Protein AF-A0A2N2IGR5-F1 (afdb_monomer)

Sequence (89 aa):
MAPIQWLMELESQRNGYVALLEETGSLSAAAYRLAKAWCLVRPVSTRVPTRLEVEAAARRIAERTGWRGHVPNAAMLALDCEADGLLVL

Secondary structure (DSSP, 8-state):
--HHHHHHHHHHSTTHHHHHHHHHSSHHHHHHHHHHHHHHHSSS--SS--HHHHHHHHHHHHHHHT--SPPPPHHHHHHHHHHTT----

Solvent-accessible surface area (backbone atoms only — not comparable to full-atom values): 4808 Å² total; per-residue (Å²): 132,57,54,63,58,52,52,52,49,38,72,68,38,95,54,30,54,49,51,42,34,65,76,52,72,34,63,40,54,30,9,42,56,50,19,27,34,53,30,56,66,39,97,78,59,42,87,59,32,37,30,66,42,28,34,54,28,36,52,51,42,33,65,75,56,66,55,86,68,87,79,69,53,39,69,56,38,39,51,53,23,47,76,72,73,41,75,64,87

pLDDT: mean 93.98, std 3.35, range [79.38, 97.81]

Foldseek 3Di:
DQLVVLVVVLVPDLCSLVVLCVVQVDLLSSLQSNLQSVQCPDPNHDNAAALVSSLVSSVVSCVSNVPPDDRDHSVVSCVVCVVVVHHHD

Mean predicted aligned error: 2.88 Å

Radius of gyration: 12.15 Å; Cα contacts (8 Å, |Δi|>4): 105; chains: 1; bounding box: 32×27×28 Å

Structure (mmCIF, N/CA/C/O backbone):
data_AF-A0A2N2IGR5-F1
#
_entry.id   AF-A0A2N2IGR5-F1
#
loop_
_atom_site.group_PDB
_atom_site.id
_atom_site.type_symbol
_atom_site.label_atom_id
_atom_site.label_alt_id
_atom_site.label_comp_id
_atom_site.label_asym_id
_atom_site.label_entity_id
_atom_site.label_seq_id
_atom_site.pdbx_PDB_ins_code
_atom_site.Cartn_x
_atom_site.Cartn_y
_atom_site.Cartn_z
_atom_site.occupancy
_atom_site.B_iso_or_equiv
_atom_site.auth_seq_id
_atom_site.auth_comp_id
_atom_site.auth_asym_id
_atom_site.auth_atom_id
_atom_site.pdbx_PDB_model_num
ATOM 1 N N . MET A 1 1 ? -7.518 -4.576 14.183 1.00 79.38 1 MET A N 1
ATOM 2 C CA . MET A 1 1 ? -7.948 -3.172 14.003 1.00 79.38 1 MET A CA 1
ATOM 3 C C . MET A 1 1 ? -8.777 -3.059 12.731 1.00 79.38 1 MET A C 1
ATOM 5 O O . MET A 1 1 ? -8.448 -3.753 11.773 1.00 79.38 1 MET A O 1
ATOM 9 N N . ALA A 1 2 ? -9.852 -2.262 12.714 1.00 91.44 2 ALA A N 1
ATOM 10 C CA . ALA A 1 2 ? -10.650 -2.073 11.500 1.00 91.44 2 ALA A CA 1
ATOM 11 C C . ALA A 1 2 ? -9.879 -1.229 10.458 1.00 91.44 2 ALA A C 1
ATOM 13 O O . ALA A 1 2 ? -9.157 -0.314 10.860 1.00 91.44 2 ALA A O 1
ATOM 14 N N . PRO A 1 3 ? -10.037 -1.469 9.139 1.00 92.75 3 PRO A N 1
ATOM 15 C CA . PRO A 1 3 ? -9.304 -0.732 8.102 1.00 92.75 3 PRO A CA 1
ATOM 16 C C . PRO A 1 3 ? -9.460 0.791 8.194 1.00 92.75 3 PRO A C 1
ATOM 18 O O . PRO A 1 3 ? -8.483 1.519 8.061 1.00 92.75 3 PRO A O 1
ATOM 21 N N . ILE A 1 4 ? -10.667 1.274 8.504 1.00 94.25 4 ILE A N 1
ATOM 22 C CA . ILE A 1 4 ? -10.931 2.710 8.658 1.00 94.25 4 ILE A CA 1
ATOM 23 C C . ILE A 1 4 ? -10.195 3.318 9.859 1.00 94.25 4 ILE A C 1
ATOM 25 O O . ILE A 1 4 ? -9.651 4.410 9.751 1.00 94.25 4 ILE A O 1
ATOM 29 N N . GLN A 1 5 ? -10.112 2.592 10.978 1.00 95.75 5 GLN A N 1
ATOM 30 C CA . GLN A 1 5 ? -9.386 3.044 12.167 1.00 95.75 5 GLN A CA 1
ATOM 31 C C . GLN A 1 5 ? -7.886 3.133 11.882 1.00 95.75 5 GLN A C 1
ATOM 33 O O . GLN A 1 5 ? -7.258 4.124 12.233 1.00 95.75 5 GLN A O 1
ATOM 38 N N . TRP A 1 6 ? -7.340 2.138 11.175 1.00 96.25 6 TRP A N 1
ATOM 39 C CA . TRP A 1 6 ? -5.939 2.146 10.758 1.00 96.25 6 TRP A CA 1
ATOM 40 C C . TRP A 1 6 ? -5.615 3.329 9.836 1.00 96.25 6 TRP A C 1
ATOM 42 O O . TRP A 1 6 ? -4.594 3.979 10.023 1.00 96.25 6 TRP A O 1
ATOM 52 N N . LEU A 1 7 ? -6.498 3.661 8.886 1.00 95.94 7 LEU A N 1
ATOM 53 C CA . LEU A 1 7 ? -6.319 4.827 8.011 1.00 95.94 7 LEU A CA 1
ATOM 54 C C . LEU 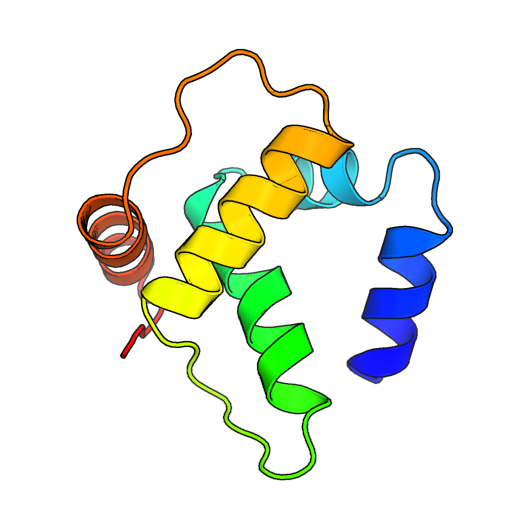A 1 7 ? -6.353 6.152 8.783 1.00 95.94 7 LEU A C 1
ATOM 56 O O . LEU A 1 7 ? -5.546 7.040 8.514 1.00 95.94 7 LEU A O 1
ATOM 60 N N . MET A 1 8 ? -7.271 6.291 9.743 1.00 95.75 8 MET A N 1
ATOM 61 C CA . MET A 1 8 ? -7.346 7.483 10.594 1.00 95.75 8 MET A CA 1
ATOM 62 C C . MET A 1 8 ? -6.089 7.641 11.454 1.00 95.75 8 MET A C 1
ATOM 64 O O . MET A 1 8 ? -5.550 8.741 11.575 1.00 95.75 8 MET A O 1
ATOM 68 N N . GLU A 1 9 ? -5.598 6.543 12.025 1.00 95.00 9 GLU A N 1
ATOM 69 C CA . GLU A 1 9 ? -4.356 6.535 12.792 1.00 95.00 9 GLU A CA 1
ATOM 70 C C . GLU A 1 9 ? -3.157 6.918 11.914 1.00 95.00 9 GLU A C 1
ATOM 72 O O . GLU A 1 9 ? -2.420 7.840 12.262 1.00 95.00 9 GLU A O 1
ATOM 77 N N . LEU A 1 10 ? -3.031 6.310 10.730 1.00 94.88 10 LEU A N 1
ATOM 78 C CA . LEU A 1 10 ? -1.977 6.617 9.761 1.00 94.88 10 LEU A CA 1
ATOM 79 C C . LEU A 1 10 ? -1.934 8.111 9.390 1.00 94.88 10 LEU A C 1
ATOM 81 O O . LEU A 1 10 ? -0.854 8.689 9.297 1.00 94.88 10 LEU A O 1
ATOM 85 N N . GLU A 1 11 ? -3.097 8.739 9.186 1.00 93.31 11 GLU A N 1
ATOM 86 C CA . GLU A 1 11 ? -3.199 10.162 8.828 1.00 93.31 11 GLU A CA 1
ATOM 87 C C . GLU A 1 11 ? -2.964 11.115 10.010 1.00 93.31 11 GLU A C 1
ATOM 89 O O . GLU A 1 11 ? -2.473 12.229 9.814 1.00 93.31 11 GLU A O 1
ATOM 94 N N . SER A 1 12 ? -3.322 10.702 11.230 1.00 93.12 12 SER A N 1
ATOM 95 C CA . SER A 1 12 ? -3.167 11.527 12.439 1.00 93.12 12 SER A CA 1
ATOM 96 C C . SER A 1 12 ? -1.738 11.531 12.984 1.00 93.12 12 SER A C 1
ATOM 98 O O . SER A 1 12 ? -1.303 12.517 13.584 1.00 93.12 12 SER A O 1
ATOM 100 N N . GLN A 1 13 ? -0.980 10.457 12.760 1.00 93.19 13 GLN A N 1
ATOM 101 C CA . GLN A 1 13 ? 0.411 10.375 13.178 1.00 93.19 13 GLN A CA 1
ATOM 102 C C . GLN A 1 13 ? 1.314 11.178 12.237 1.00 93.19 13 GLN A C 1
ATOM 104 O O . GLN A 1 13 ? 1.377 10.921 11.036 1.00 93.19 13 GLN A O 1
ATOM 109 N N . ARG A 1 14 ? 2.106 12.103 12.801 1.00 87.94 14 ARG A N 1
ATOM 110 C CA . ARG A 1 14 ? 3.045 12.951 12.037 1.00 87.94 14 ARG A CA 1
ATOM 111 C C . ARG A 1 14 ? 3.975 12.144 11.120 1.00 87.94 14 ARG A C 1
ATOM 113 O O . ARG A 1 14 ? 4.276 12.599 10.023 1.00 87.94 14 ARG A O 1
ATOM 120 N N . ASN A 1 15 ? 4.391 10.960 11.567 1.00 92.00 15 ASN A N 1
ATOM 121 C CA . ASN A 1 15 ? 5.310 10.078 10.848 1.00 92.00 15 ASN A CA 1
ATOM 122 C C . ASN A 1 15 ? 4.643 8.769 10.391 1.00 92.00 15 ASN A C 1
ATOM 124 O O . ASN A 1 15 ? 5.358 7.836 10.044 1.00 92.00 15 ASN A O 1
ATOM 128 N N . GLY A 1 16 ? 3.306 8.672 10.370 1.00 94.38 16 GLY A N 1
ATOM 129 C CA . GLY A 1 16 ? 2.610 7.408 10.082 1.00 94.38 16 GLY A CA 1
ATOM 130 C C . GLY A 1 16 ? 3.006 6.799 8.731 1.00 94.38 16 GLY A C 1
ATOM 131 O O . GLY A 1 16 ? 3.289 5.610 8.630 1.00 94.38 16 GLY A O 1
ATOM 132 N N . TYR A 1 17 ? 3.127 7.634 7.699 1.00 95.06 17 TYR A N 1
ATOM 133 C CA . TYR A 1 17 ? 3.568 7.211 6.367 1.00 95.06 17 TYR A CA 1
ATOM 134 C C . TYR A 1 17 ? 5.049 6.804 6.301 1.00 95.06 17 TYR A C 1
ATOM 136 O O . TYR A 1 17 ? 5.401 5.926 5.516 1.00 95.06 17 TYR A O 1
ATOM 144 N N . VAL A 1 18 ? 5.911 7.418 7.120 1.00 94.81 18 VAL A N 1
ATOM 145 C CA . VAL A 1 18 ? 7.330 7.035 7.231 1.00 94.81 18 VAL A CA 1
ATOM 146 C C . VAL A 1 18 ? 7.441 5.685 7.934 1.00 94.81 18 VAL A C 1
ATOM 148 O O . VAL A 1 18 ? 8.082 4.785 7.407 1.00 94.81 18 VAL A O 1
ATOM 151 N N . ALA A 1 19 ? 6.730 5.508 9.050 1.00 95.00 19 ALA A N 1
ATOM 152 C CA . ALA A 1 19 ? 6.671 4.239 9.769 1.00 95.00 19 ALA A CA 1
ATOM 153 C C . ALA A 1 19 ? 6.129 3.108 8.880 1.00 95.00 19 ALA A C 1
ATOM 155 O O . ALA A 1 19 ? 6.684 2.017 8.870 1.00 95.00 19 ALA A O 1
ATOM 156 N N . LEU A 1 20 ? 5.106 3.374 8.059 1.00 95.88 20 LEU A N 1
ATOM 157 C CA . LEU A 1 20 ? 4.591 2.401 7.091 1.00 95.88 20 LEU A CA 1
ATOM 158 C C . LEU A 1 20 ? 5.664 1.940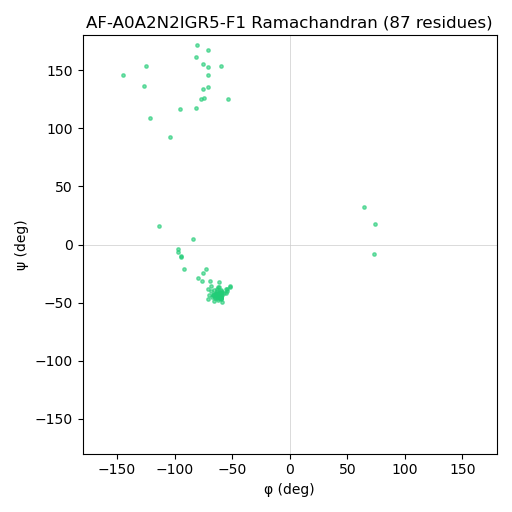 6.089 1.00 95.88 20 LEU A C 1
ATOM 160 O O . LEU A 1 20 ? 5.743 0.748 5.782 1.00 95.88 20 LEU A O 1
ATOM 164 N N . LEU A 1 21 ? 6.476 2.864 5.568 1.00 93.94 21 LEU A N 1
ATOM 165 C CA . LEU A 1 21 ? 7.588 2.521 4.677 1.00 93.94 21 LEU A CA 1
ATOM 166 C C . LEU A 1 21 ? 8.654 1.694 5.398 1.00 93.94 21 LEU A C 1
ATOM 168 O O . LEU A 1 21 ? 9.108 0.691 4.858 1.00 93.94 21 LEU A O 1
ATOM 172 N N . GLU A 1 22 ? 9.031 2.090 6.611 1.00 93.75 22 GLU A N 1
ATOM 173 C CA . GLU A 1 22 ? 10.034 1.380 7.412 1.00 93.75 22 GLU A CA 1
ATOM 174 C C . GLU A 1 22 ? 9.568 -0.033 7.793 1.00 93.75 22 GLU A C 1
ATOM 176 O O . GLU A 1 22 ? 10.334 -0.984 7.669 1.00 93.75 22 GLU A O 1
ATOM 181 N N . GLU A 1 23 ? 8.300 -0.195 8.186 1.00 94.94 23 GLU A N 1
ATOM 182 C CA . GLU A 1 23 ? 7.700 -1.490 8.537 1.00 94.94 23 GLU A CA 1
ATOM 183 C C . GLU A 1 23 ? 7.661 -2.469 7.363 1.00 94.94 23 GLU A C 1
ATOM 185 O O . GLU A 1 23 ? 7.796 -3.677 7.550 1.00 94.94 23 GLU A O 1
ATOM 190 N N . THR A 1 24 ? 7.393 -1.965 6.159 1.00 93.69 24 THR A N 1
ATOM 191 C CA . THR A 1 24 ? 7.215 -2.807 4.969 1.00 93.69 24 THR A CA 1
ATOM 192 C C . THR A 1 24 ? 8.511 -3.026 4.200 1.00 93.69 24 THR A C 1
ATOM 194 O O . THR A 1 24 ? 8.604 -3.986 3.442 1.00 93.69 24 THR A O 1
ATOM 197 N N . GLY A 1 25 ? 9.507 -2.158 4.379 1.00 91.69 25 GLY A N 1
ATOM 198 C CA . GLY A 1 25 ? 10.813 -2.254 3.729 1.00 91.69 25 GLY A CA 1
ATOM 199 C C . GLY A 1 25 ? 10.819 -1.911 2.235 1.00 91.69 25 GLY A C 1
ATOM 200 O O . GLY A 1 25 ? 11.896 -1.780 1.656 1.00 91.69 25 GLY A O 1
ATOM 201 N N . SER A 1 26 ? 9.656 -1.725 1.599 1.00 93.06 26 SER A N 1
ATOM 202 C CA . SER A 1 26 ? 9.548 -1.348 0.188 1.00 93.06 26 SER A CA 1
ATOM 203 C C . SER A 1 26 ? 8.355 -0.425 -0.073 1.00 93.06 26 SER A C 1
ATOM 205 O O . SER A 1 26 ? 7.293 -0.539 0.543 1.00 93.06 26 SER A O 1
ATOM 207 N N . LEU A 1 27 ? 8.515 0.502 -1.028 1.00 95.00 27 LEU A N 1
ATOM 208 C CA . LEU A 1 27 ? 7.429 1.397 -1.445 1.00 95.00 27 LEU A CA 1
ATOM 209 C C . LEU A 1 27 ? 6.253 0.606 -2.034 1.00 95.00 27 LEU A C 1
ATOM 211 O O . LEU A 1 27 ? 5.104 0.958 -1.782 1.00 95.00 27 LEU A O 1
ATOM 215 N N . SER A 1 28 ? 6.531 -0.470 -2.771 1.00 95.69 28 SER A N 1
ATOM 216 C CA . SER A 1 28 ? 5.523 -1.332 -3.395 1.00 95.69 28 SER A CA 1
ATOM 217 C C . SER A 1 28 ? 4.672 -2.052 -2.341 1.00 95.69 28 SER A C 1
ATOM 219 O O . SER A 1 28 ? 3.443 -1.976 -2.392 1.00 95.69 28 SER A O 1
ATOM 221 N N . ALA A 1 29 ? 5.289 -2.632 -1.304 1.00 96.12 29 ALA A N 1
ATOM 222 C CA . ALA A 1 29 ? 4.563 -3.271 -0.205 1.00 96.12 29 ALA A CA 1
ATOM 223 C C . ALA A 1 29 ? 3.788 -2.256 0.660 1.00 96.12 29 ALA A C 1
ATOM 225 O O . ALA A 1 29 ? 2.633 -2.504 1.028 1.00 96.12 29 ALA A O 1
ATOM 226 N N . ALA A 1 30 ? 4.373 -1.084 0.941 1.00 97.06 30 ALA A N 1
ATOM 227 C CA . ALA A 1 30 ? 3.688 0.020 1.620 1.00 97.06 30 ALA A CA 1
ATOM 228 C C . ALA A 1 30 ? 2.445 0.482 0.845 1.00 97.06 30 ALA A C 1
ATOM 230 O O . ALA A 1 30 ? 1.349 0.592 1.406 1.00 97.06 30 ALA A O 1
ATOM 231 N N . ALA A 1 31 ? 2.611 0.717 -0.458 1.00 97.56 31 ALA A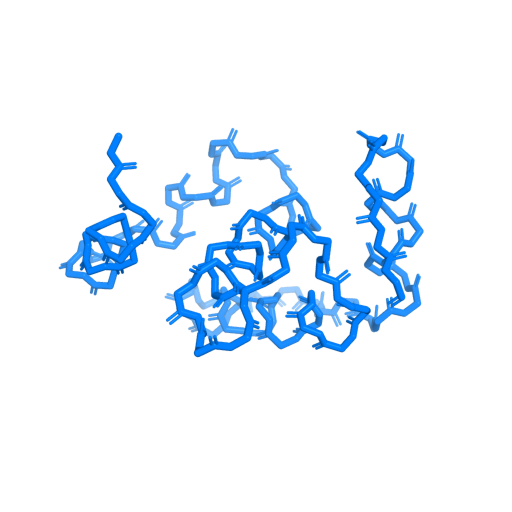 N 1
ATOM 232 C CA . ALA A 1 31 ? 1.555 1.142 -1.362 1.00 97.56 31 ALA A CA 1
ATOM 233 C C . ALA A 1 31 ? 0.448 0.095 -1.460 1.00 97.56 31 ALA A C 1
ATOM 235 O O . ALA A 1 31 ? -0.727 0.442 -1.357 1.00 97.56 31 ALA A O 1
ATOM 236 N N . TYR A 1 32 ? 0.801 -1.186 -1.562 1.00 97.75 32 TYR A N 1
ATOM 237 C CA . TYR A 1 32 ? -0.164 -2.276 -1.545 1.00 97.75 32 TYR A CA 1
ATOM 238 C C . TYR A 1 32 ? -0.983 -2.302 -0.250 1.00 97.75 32 TYR A C 1
ATOM 240 O O . TYR A 1 32 ? -2.212 -2.389 -0.291 1.00 97.75 32 TYR A O 1
ATOM 248 N N . ARG A 1 33 ? -0.331 -2.188 0.917 1.00 97.12 33 ARG A N 1
ATOM 249 C CA . ARG A 1 33 ? -1.014 -2.197 2.222 1.00 97.12 33 ARG A CA 1
ATOM 250 C C . ARG A 1 33 ? -1.986 -1.023 2.355 1.00 97.12 33 ARG A C 1
ATOM 252 O O . ARG A 1 33 ? -3.119 -1.222 2.800 1.00 97.12 33 ARG A O 1
ATOM 259 N N . LEU A 1 34 ? -1.575 0.167 1.918 1.00 97.62 34 LEU A N 1
ATOM 260 C CA . LEU A 1 34 ? -2.423 1.358 1.894 1.00 97.62 34 LEU A CA 1
ATOM 261 C C . LEU A 1 34 ? -3.594 1.213 0.906 1.00 97.62 34 LEU A C 1
ATOM 263 O O . LEU A 1 34 ? -4.746 1.418 1.288 1.00 97.62 34 LEU A O 1
ATOM 267 N N . ALA A 1 35 ? -3.324 0.788 -0.330 1.00 97.31 35 ALA A N 1
ATOM 268 C CA . ALA A 1 35 ? -4.338 0.576 -1.361 1.00 97.31 35 ALA A CA 1
ATOM 269 C C . ALA A 1 35 ? -5.373 -0.473 -0.932 1.00 97.31 35 ALA A C 1
ATOM 271 O O . ALA A 1 35 ? -6.577 -0.270 -1.089 1.00 97.31 35 ALA A O 1
ATOM 272 N N . LYS A 1 36 ? -4.928 -1.568 -0.312 1.00 97.00 36 LYS A N 1
ATOM 273 C CA . LYS A 1 36 ? -5.807 -2.599 0.242 1.00 97.00 36 LYS A CA 1
ATOM 274 C C . LYS A 1 36 ? -6.703 -2.045 1.348 1.00 97.00 36 LYS A C 1
ATOM 276 O O . LYS A 1 36 ? -7.895 -2.343 1.367 1.00 97.00 36 LYS A O 1
ATOM 281 N N . ALA A 1 37 ? -6.165 -1.228 2.254 1.00 96.44 37 ALA A N 1
ATOM 282 C CA . ALA A 1 37 ? -6.974 -0.583 3.284 1.00 96.44 37 ALA A CA 1
ATOM 283 C C . ALA A 1 37 ? -8.036 0.345 2.672 1.00 96.44 37 ALA A C 1
ATOM 285 O O . ALA A 1 37 ? -9.188 0.303 3.101 1.00 96.44 37 ALA A O 1
ATOM 286 N N . TRP A 1 38 ? -7.690 1.110 1.629 1.00 96.56 38 TRP A N 1
ATOM 287 C CA . TRP A 1 38 ? -8.658 1.913 0.874 1.00 96.56 38 TRP A CA 1
ATOM 288 C C . TRP A 1 38 ? -9.741 1.062 0.214 1.00 96.56 38 TRP A C 1
ATOM 290 O O . TRP A 1 38 ? -10.917 1.401 0.310 1.00 96.56 38 TRP A O 1
ATOM 300 N N 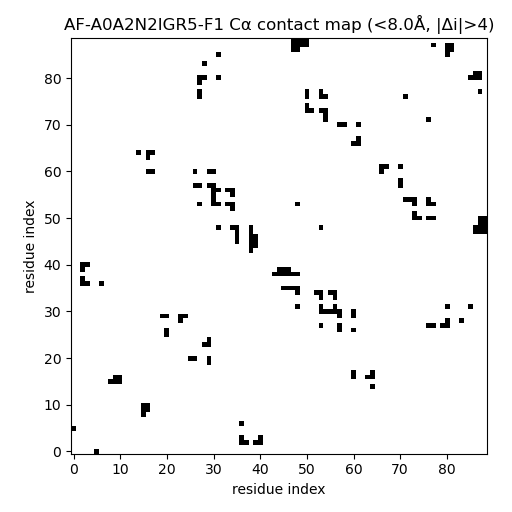. CYS A 1 39 ? -9.377 -0.057 -0.415 1.00 96.12 39 CYS A N 1
ATOM 301 C CA . CYS A 1 39 ? -10.338 -0.964 -1.042 1.00 96.12 39 CYS A CA 1
ATOM 302 C C . CYS A 1 39 ? -11.333 -1.544 -0.029 1.00 96.12 39 CYS A C 1
ATOM 304 O O . CYS A 1 39 ? -12.515 -1.683 -0.333 1.00 96.12 39 CYS A O 1
ATOM 306 N N . LEU A 1 40 ? -10.881 -1.834 1.194 1.00 96.00 40 LEU A N 1
ATOM 307 C CA . LEU A 1 40 ? -11.718 -2.413 2.246 1.00 96.00 40 LEU A CA 1
ATOM 308 C C . LEU A 1 40 ? -12.729 -1.433 2.859 1.00 96.00 40 LEU A C 1
ATOM 310 O O . LEU A 1 40 ? -13.706 -1.888 3.447 1.00 96.00 40 LEU A O 1
ATOM 314 N N . VAL A 1 41 ? -12.511 -0.118 2.750 1.00 95.06 41 VAL A N 1
ATOM 315 C CA . VAL A 1 41 ? -13.424 0.902 3.310 1.00 95.06 41 VAL 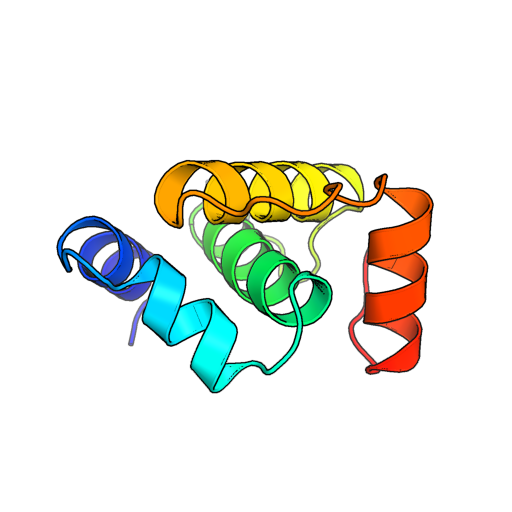A CA 1
ATOM 316 C C . VAL A 1 41 ? -14.415 1.467 2.291 1.00 95.06 41 VAL A C 1
ATOM 318 O O . VAL A 1 41 ? -15.262 2.284 2.648 1.00 95.06 41 VAL A O 1
ATOM 321 N N . ARG A 1 42 ? -14.324 1.059 1.020 1.00 91.12 42 ARG A N 1
ATOM 322 C CA . ARG A 1 42 ? -15.252 1.497 -0.031 1.00 91.12 42 ARG A CA 1
ATOM 323 C C . ARG A 1 42 ? -16.612 0.793 0.078 1.00 91.12 42 ARG A C 1
ATOM 325 O O . ARG A 1 42 ? -16.667 -0.336 0.562 1.00 91.12 42 ARG A O 1
ATOM 332 N N . PRO A 1 43 ? -17.695 1.405 -0.451 1.00 87.25 43 PRO A N 1
ATOM 333 C CA . PRO A 1 43 ? -19.026 0.790 -0.475 1.00 87.25 43 PRO A CA 1
ATOM 334 C C . PRO A 1 43 ? -19.052 -0.588 -1.148 1.00 87.25 43 PRO A C 1
ATOM 336 O O . PRO A 1 43 ? -19.739 -1.493 -0.684 1.00 87.25 43 PRO A O 1
ATOM 339 N N . VAL A 1 44 ? -18.274 -0.754 -2.222 1.00 89.62 44 VAL A N 1
ATOM 340 C CA . VAL A 1 44 ? -18.008 -2.051 -2.852 1.00 89.62 44 VAL A CA 1
ATOM 341 C C . VAL A 1 44 ? -16.599 -2.469 -2.458 1.00 89.62 44 VAL A C 1
ATOM 343 O O . VAL A 1 44 ? -15.620 -2.055 -3.078 1.00 89.62 44 VAL A O 1
ATOM 346 N N . SER A 1 45 ? -16.497 -3.237 -1.375 1.00 89.06 45 SER A N 1
ATOM 347 C CA . SER A 1 45 ? -15.206 -3.634 -0.822 1.00 89.06 45 SER A CA 1
ATOM 348 C C . SER A 1 45 ? -14.544 -4.725 -1.661 1.00 89.06 45 SER A C 1
ATOM 350 O O . SER A 1 45 ? -15.172 -5.747 -1.954 1.00 89.06 45 SER A O 1
ATOM 352 N N . THR A 1 46 ? -13.256 -4.573 -1.952 1.00 91.94 46 THR A N 1
ATOM 353 C CA . THR A 1 46 ? -12.426 -5.623 -2.560 1.00 91.94 46 THR A CA 1
ATOM 354 C C . THR A 1 46 ? -11.200 -5.883 -1.686 1.00 91.94 46 THR A C 1
ATOM 356 O O . THR A 1 46 ? -10.761 -5.031 -0.913 1.00 91.94 46 THR A O 1
ATOM 359 N N . ARG A 1 47 ? -10.653 -7.103 -1.758 1.00 91.44 47 ARG A N 1
ATOM 360 C CA . ARG A 1 47 ? -9.421 -7.473 -1.030 1.00 91.44 47 ARG A CA 1
ATOM 361 C C . ARG A 1 47 ? -8.156 -7.307 -1.862 1.00 91.44 47 ARG A C 1
ATOM 363 O O . ARG A 1 47 ? -7.066 -7.440 -1.307 1.00 91.44 47 ARG A O 1
ATOM 370 N N . VAL A 1 48 ? -8.328 -7.075 -3.158 1.00 94.19 48 VAL A N 1
ATOM 371 C CA . VAL A 1 48 ? -7.270 -7.061 -4.158 1.00 94.19 48 VAL A CA 1
ATOM 372 C C . VAL A 1 48 ? -7.295 -5.681 -4.814 1.00 94.19 48 VAL A C 1
ATOM 374 O O . VAL A 1 48 ? -8.281 -5.374 -5.490 1.00 94.19 48 VAL A O 1
ATOM 377 N N . PRO A 1 49 ? -6.292 -4.829 -4.551 1.00 95.88 49 PRO A N 1
ATOM 378 C CA . PRO A 1 49 ? -6.184 -3.538 -5.205 1.00 95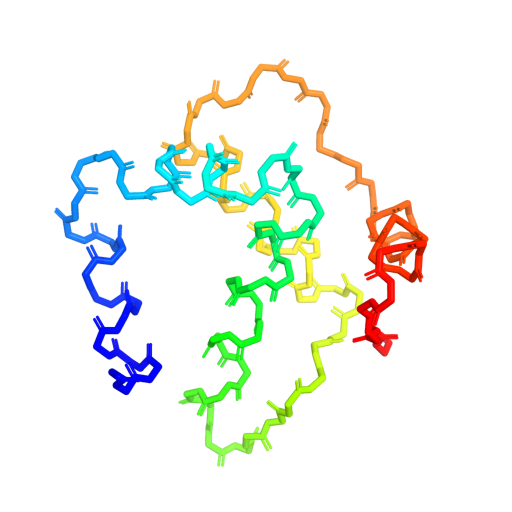.88 49 PRO A CA 1
ATOM 379 C C . PRO A 1 49 ? -5.792 -3.710 -6.674 1.00 95.88 49 PRO A C 1
ATOM 381 O O . PRO A 1 49 ? -5.123 -4.668 -7.060 1.00 95.88 49 PRO A O 1
ATOM 384 N N . THR A 1 50 ? -6.197 -2.748 -7.486 1.00 96.56 50 THR A N 1
ATOM 385 C CA . THR A 1 50 ? -5.780 -2.606 -8.881 1.00 96.56 50 THR A CA 1
ATOM 386 C C . THR A 1 50 ? -4.417 -1.925 -8.9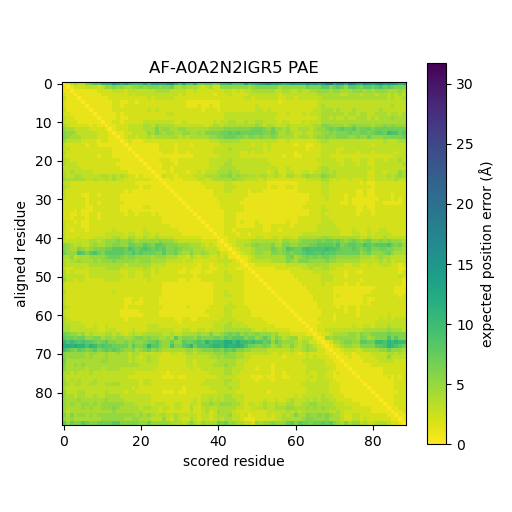86 1.00 96.56 50 THR A C 1
ATOM 388 O O . THR A 1 50 ? -3.997 -1.203 -8.075 1.00 96.56 50 THR A O 1
ATOM 391 N N . ARG A 1 51 ? -3.743 -2.065 -10.133 1.00 97.00 51 ARG A N 1
ATOM 392 C CA . ARG A 1 51 ? -2.454 -1.392 -10.397 1.00 97.00 51 ARG A CA 1
ATOM 393 C C . ARG A 1 51 ? -2.526 0.126 -10.202 1.00 97.00 51 ARG A C 1
ATOM 395 O O . ARG A 1 51 ? -1.605 0.725 -9.654 1.00 97.00 51 ARG A O 1
ATOM 402 N N . LEU A 1 52 ? -3.640 0.739 -10.607 1.00 95.94 52 LEU A N 1
ATOM 403 C CA . LEU A 1 52 ? -3.866 2.181 -10.457 1.00 95.94 52 LEU A CA 1
ATOM 404 C C . LEU A 1 52 ? -4.035 2.595 -8.992 1.00 95.94 52 LEU A C 1
ATOM 406 O O . LEU A 1 52 ? -3.583 3.666 -8.597 1.00 95.94 52 LEU A O 1
ATOM 410 N N . GLU A 1 53 ? -4.663 1.756 -8.170 1.00 96.94 53 GLU A N 1
ATOM 411 C CA . GLU A 1 53 ? -4.815 2.030 -6.739 1.00 96.94 53 GLU A CA 1
ATOM 412 C C . GLU A 1 53 ? -3.490 1.906 -5.996 1.00 96.94 53 GLU A C 1
ATOM 414 O O . GLU A 1 53 ? -3.210 2.724 -5.120 1.00 96.94 53 GLU A O 1
ATOM 419 N N . VAL A 1 54 ? -2.660 0.931 -6.376 1.00 97.75 54 VAL A N 1
ATOM 420 C CA . VAL A 1 54 ? -1.294 0.804 -5.855 1.00 97.75 54 VAL A CA 1
ATOM 421 C C . VAL A 1 54 ? -0.452 2.013 -6.270 1.00 97.75 54 VAL A C 1
ATOM 423 O O . VAL A 1 54 ? 0.213 2.602 -5.423 1.00 97.75 54 VAL A O 1
ATOM 426 N N . GLU A 1 55 ? -0.527 2.463 -7.525 1.00 97.81 55 GLU A N 1
ATOM 427 C CA . GLU A 1 55 ? 0.183 3.673 -7.963 1.00 97.81 55 GLU A CA 1
ATOM 428 C C . GLU A 1 55 ? -0.276 4.923 -7.199 1.00 97.81 55 GLU A C 1
ATOM 430 O O . GLU A 1 55 ? 0.550 5.694 -6.703 1.00 97.81 55 GLU A O 1
ATOM 435 N N . ALA A 1 56 ? -1.588 5.117 -7.052 1.00 97.44 56 ALA A N 1
ATOM 436 C CA . ALA A 1 56 ? -2.138 6.234 -6.291 1.00 97.44 56 ALA A CA 1
ATOM 437 C C . ALA A 1 56 ? -1.670 6.207 -4.824 1.00 97.44 56 ALA A C 1
ATOM 439 O O . ALA A 1 56 ? -1.316 7.246 -4.262 1.00 97.44 56 ALA A O 1
ATOM 440 N N . ALA A 1 57 ? -1.611 5.021 -4.215 1.00 97.38 57 ALA A N 1
ATOM 441 C CA . ALA A 1 57 ? -1.098 4.838 -2.864 1.00 97.38 57 ALA A CA 1
ATOM 442 C C . ALA A 1 57 ? 0.406 5.138 -2.766 1.00 97.38 57 ALA A C 1
ATOM 444 O O . ALA A 1 57 ? 0.825 5.842 -1.847 1.00 97.38 57 ALA A O 1
ATOM 445 N N . ALA A 1 58 ? 1.209 4.679 -3.728 1.00 97.25 58 ALA A N 1
ATOM 446 C CA . ALA A 1 58 ? 2.644 4.953 -3.776 1.00 97.25 58 ALA A CA 1
ATOM 447 C C . ALA A 1 58 ? 2.928 6.457 -3.889 1.00 97.25 58 ALA A C 1
ATOM 449 O O . ALA A 1 58 ? 3.746 6.994 -3.141 1.00 97.25 58 ALA A O 1
ATOM 450 N N . ARG A 1 59 ? 2.200 7.161 -4.767 1.00 96.69 59 ARG A N 1
ATOM 451 C CA . ARG A 1 59 ? 2.287 8.624 -4.906 1.00 96.69 59 ARG A CA 1
ATOM 452 C C . ARG A 1 59 ? 1.924 9.330 -3.603 1.00 96.69 59 ARG A C 1
ATOM 454 O O . ARG A 1 59 ? 2.672 10.190 -3.147 1.00 96.69 59 ARG A O 1
ATOM 461 N N . ARG A 1 60 ? 0.835 8.907 -2.954 1.00 96.06 60 ARG A N 1
ATOM 462 C CA . ARG A 1 60 ? 0.404 9.461 -1.665 1.00 96.06 60 ARG A CA 1
ATOM 463 C C . ARG A 1 60 ? 1.468 9.291 -0.580 1.00 96.06 60 ARG A C 1
ATOM 465 O O . ARG A 1 60 ? 1.744 10.234 0.156 1.00 96.06 60 ARG A O 1
ATOM 472 N N . ILE A 1 61 ? 2.077 8.111 -0.484 1.00 95.94 61 ILE A N 1
ATOM 473 C CA . ILE A 1 61 ? 3.160 7.841 0.470 1.00 95.94 61 ILE A CA 1
ATOM 474 C C . ILE A 1 61 ? 4.370 8.730 0.165 1.00 95.94 61 ILE A C 1
ATOM 476 O O . ILE A 1 61 ? 4.916 9.359 1.073 1.00 95.94 61 ILE A O 1
ATOM 480 N N . ALA A 1 62 ? 4.762 8.836 -1.104 1.00 95.06 62 ALA A N 1
ATOM 481 C CA . ALA A 1 62 ? 5.892 9.655 -1.524 1.00 95.06 62 ALA A CA 1
ATOM 482 C C . ALA A 1 62 ? 5.702 11.139 -1.164 1.00 95.06 62 ALA A C 1
ATOM 484 O O . ALA A 1 62 ? 6.591 11.754 -0.573 1.00 95.06 62 ALA A O 1
ATOM 485 N N . GLU A 1 63 ? 4.517 11.693 -1.430 1.00 93.69 63 GLU A N 1
ATOM 486 C CA . GLU A 1 63 ? 4.150 13.064 -1.057 1.00 93.69 63 GLU A CA 1
ATOM 487 C C . GLU A 1 63 ? 4.223 13.291 0.458 1.00 93.69 63 GLU A C 1
ATOM 489 O O . GLU A 1 63 ? 4.773 14.293 0.915 1.00 93.69 63 GLU A O 1
ATOM 494 N N . ARG A 1 64 ? 3.687 12.358 1.255 1.00 94.31 64 ARG A N 1
ATOM 495 C CA . ARG A 1 64 ? 3.595 12.509 2.718 1.00 94.31 64 ARG A CA 1
ATOM 496 C C . ARG A 1 64 ? 4.928 12.315 3.431 1.00 94.31 64 ARG A C 1
ATOM 498 O O . ARG A 1 64 ? 5.107 12.848 4.522 1.00 94.31 64 ARG A O 1
ATOM 505 N N . THR A 1 65 ? 5.8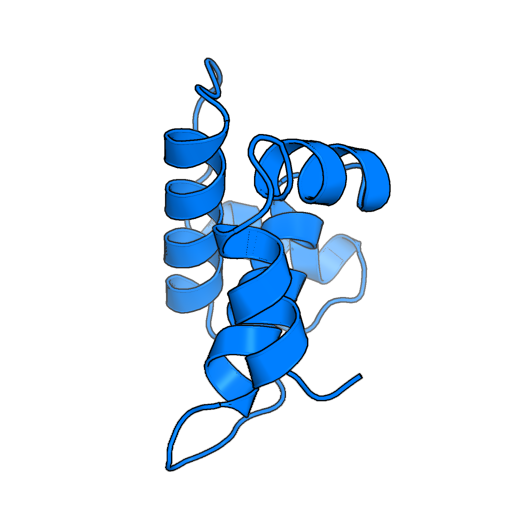56 11.586 2.822 1.00 92.19 65 THR A N 1
ATOM 506 C CA . THR A 1 65 ? 7.193 11.328 3.381 1.00 92.19 65 THR A CA 1
ATOM 507 C C . THR A 1 65 ? 8.272 12.260 2.840 1.00 92.19 65 THR A C 1
ATOM 509 O O . THR A 1 65 ? 9.398 12.240 3.331 1.00 92.19 65 THR A O 1
ATOM 512 N N . GLY A 1 66 ? 7.948 13.102 1.852 1.00 88.81 66 GLY A N 1
ATOM 513 C CA . GLY A 1 66 ? 8.945 13.921 1.162 1.00 88.81 66 GLY A CA 1
ATOM 514 C C . GLY A 1 66 ? 9.954 13.069 0.388 1.00 88.81 66 GLY A C 1
ATOM 515 O O . GLY A 1 66 ? 11.130 13.434 0.294 1.00 88.81 66 GLY A O 1
ATOM 516 N N . TRP A 1 67 ? 9.507 11.916 -0.120 1.00 87.25 67 TRP A N 1
ATOM 517 C CA . TRP A 1 67 ? 10.323 10.962 -0.861 1.00 87.25 67 TRP A CA 1
ATOM 518 C C . TRP A 1 67 ? 11.029 11.651 -2.030 1.00 87.25 67 TRP A C 1
ATOM 520 O O . TRP A 1 67 ? 10.401 12.298 -2.866 1.00 87.25 67 TRP A O 1
ATOM 530 N N . ARG A 1 68 ? 12.357 11.512 -2.083 1.00 84.12 68 ARG A N 1
ATOM 531 C CA . ARG A 1 68 ? 13.202 12.179 -3.088 1.00 84.12 68 ARG A CA 1
ATOM 532 C C . ARG A 1 68 ? 13.506 11.318 -4.314 1.00 84.12 68 ARG A C 1
ATOM 534 O O . ARG A 1 68 ? 14.084 11.820 -5.272 1.00 84.12 68 ARG A O 1
ATOM 541 N N . GLY A 1 69 ? 13.167 10.030 -4.273 1.00 82.19 69 GLY A N 1
ATOM 542 C CA . GLY A 1 69 ? 13.335 9.119 -5.402 1.00 82.19 69 GLY A CA 1
ATOM 543 C C . GLY A 1 69 ? 12.207 9.239 -6.429 1.00 82.19 69 GLY A C 1
ATOM 544 O O . GLY A 1 69 ? 11.186 9.884 -6.199 1.00 82.19 69 GLY A O 1
ATOM 545 N N . HIS A 1 70 ? 12.372 8.568 -7.566 1.00 88.69 70 HIS A N 1
ATOM 546 C CA . HIS A 1 70 ? 11.286 8.408 -8.529 1.00 88.69 70 HIS A CA 1
ATOM 547 C C . HIS A 1 70 ? 10.226 7.447 -7.968 1.00 88.69 70 HIS A C 1
ATOM 549 O O . HIS A 1 70 ? 10.579 6.401 -7.425 1.00 88.69 70 HIS A O 1
ATOM 555 N N . VAL A 1 71 ? 8.943 7.795 -8.097 1.00 93.25 71 VAL A N 1
ATOM 556 C CA . VAL A 1 71 ? 7.840 6.859 -7.830 1.00 93.25 71 VAL A CA 1
ATOM 557 C C . VAL A 1 71 ? 7.669 5.991 -9.076 1.00 93.25 71 VAL A C 1
ATOM 559 O O . VAL A 1 71 ? 7.365 6.556 -10.130 1.00 93.25 71 VAL A O 1
ATOM 562 N N . PRO A 1 72 ? 7.870 4.662 -8.996 1.00 93.88 72 PRO A N 1
ATOM 563 C CA . PRO A 1 72 ? 7.709 3.790 -10.153 1.00 93.88 72 PRO A CA 1
ATOM 564 C C . PRO A 1 72 ? 6.282 3.851 -10.712 1.00 93.88 72 PRO A C 1
ATOM 566 O O . PRO A 1 72 ? 5.324 4.146 -9.996 1.00 93.88 72 PRO A O 1
ATOM 569 N N . ASN A 1 73 ? 6.135 3.569 -12.005 1.00 94.88 73 ASN A N 1
ATOM 570 C CA . ASN A 1 73 ? 4.818 3.513 -12.637 1.00 94.88 73 ASN A CA 1
ATOM 571 C C . ASN A 1 73 ? 4.016 2.275 -12.180 1.00 94.88 73 ASN A C 1
ATOM 573 O O . ASN A 1 73 ? 4.567 1.334 -11.6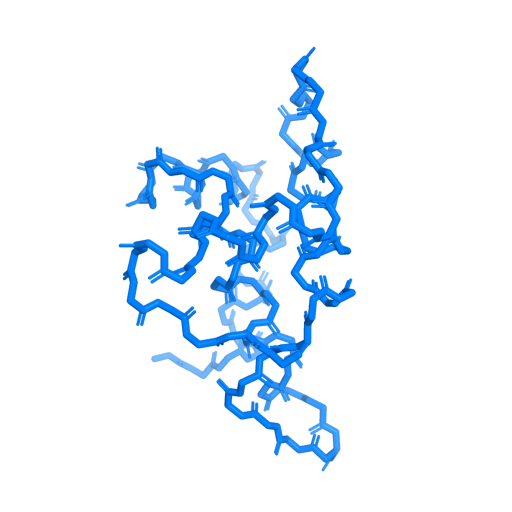05 1.00 94.88 73 ASN A O 1
ATOM 577 N N . ALA A 1 74 ? 2.716 2.255 -12.488 1.00 95.06 74 ALA A N 1
ATOM 578 C CA . ALA A 1 74 ? 1.811 1.159 -12.135 1.00 95.06 74 ALA A CA 1
ATOM 579 C C . ALA A 1 74 ? 2.305 -0.241 -12.545 1.00 95.06 74 ALA A C 1
ATOM 581 O O . ALA A 1 74 ? 2.083 -1.200 -11.810 1.00 95.06 74 ALA A O 1
ATOM 582 N N . ALA A 1 75 ? 2.965 -0.379 -13.701 1.00 94.88 75 ALA A N 1
ATOM 583 C CA . ALA A 1 75 ? 3.450 -1.674 -14.176 1.00 94.88 75 ALA A CA 1
ATOM 584 C C . ALA A 1 75 ? 4.624 -2.188 -13.329 1.00 94.88 75 ALA A C 1
ATOM 586 O O . ALA A 1 75 ? 4.637 -3.356 -12.957 1.00 94.88 75 ALA A O 1
ATOM 587 N N . MET A 1 76 ? 5.573 -1.314 -12.984 1.00 95.50 76 MET A N 1
ATOM 588 C CA . MET A 1 76 ? 6.708 -1.669 -12.125 1.00 95.50 76 MET A CA 1
ATOM 589 C C . MET A 1 76 ? 6.260 -1.977 -10.695 1.00 95.50 76 MET A C 1
ATOM 591 O O . MET A 1 76 ? 6.648 -3.001 -10.149 1.00 95.50 76 MET A O 1
ATOM 595 N N . LEU A 1 77 ? 5.379 -1.149 -10.121 1.00 95.69 77 LEU A N 1
ATOM 596 C CA . LEU A 1 77 ? 4.829 -1.399 -8.784 1.00 95.69 77 LEU A CA 1
ATOM 597 C C . LEU A 1 77 ? 4.087 -2.739 -8.713 1.00 95.69 77 LEU A C 1
ATOM 599 O O . LEU A 1 77 ? 4.196 -3.442 -7.714 1.00 95.69 77 LEU A O 1
ATOM 603 N N . ALA A 1 78 ? 3.341 -3.095 -9.763 1.00 94.31 78 ALA A N 1
ATOM 604 C CA . ALA A 1 78 ? 2.647 -4.376 -9.839 1.00 94.31 78 ALA A CA 1
ATOM 605 C C . ALA A 1 78 ? 3.623 -5.556 -9.924 1.00 94.31 78 ALA A C 1
ATOM 607 O O . ALA A 1 78 ? 3.438 -6.526 -9.200 1.00 94.31 78 ALA A O 1
ATOM 608 N N . LEU A 1 79 ? 4.676 -5.449 -10.743 1.00 95.69 79 LEU A N 1
ATOM 609 C CA . LEU A 1 79 ? 5.723 -6.472 -10.836 1.00 95.69 79 LEU A CA 1
ATOM 610 C C . LEU A 1 79 ? 6.420 -6.699 -9.490 1.00 95.69 79 LEU A C 1
ATOM 612 O O . LEU A 1 79 ? 6.601 -7.844 -9.086 1.00 95.69 79 LEU A O 1
ATOM 616 N N . ASP A 1 80 ? 6.762 -5.624 -8.777 1.00 96.00 80 ASP A N 1
ATOM 617 C CA . ASP A 1 80 ? 7.369 -5.721 -7.446 1.00 96.00 80 ASP A CA 1
ATOM 618 C C . ASP A 1 80 ? 6.403 -6.369 -6.441 1.00 96.00 80 ASP A C 1
ATOM 620 O O . ASP A 1 80 ? 6.791 -7.248 -5.677 1.00 96.00 80 ASP A O 1
ATOM 624 N N . CYS A 1 81 ? 5.121 -5.984 -6.472 1.00 95.19 81 CYS A N 1
ATOM 625 C CA . CYS A 1 81 ? 4.095 -6.609 -5.638 1.00 95.19 81 CYS A CA 1
ATOM 626 C C . CYS A 1 81 ? 3.968 -8.112 -5.931 1.00 95.19 81 CYS A C 1
ATOM 628 O O . CYS A 1 81 ? 3.929 -8.914 -5.002 1.00 95.19 81 CYS A O 1
ATOM 630 N N . GLU A 1 82 ? 3.929 -8.506 -7.204 1.00 94.25 82 GLU A N 1
ATOM 631 C CA . GLU A 1 82 ? 3.844 -9.910 -7.615 1.00 94.25 82 GLU A CA 1
ATOM 632 C C . GLU A 1 82 ? 5.079 -10.708 -7.170 1.00 94.25 82 GLU A C 1
ATOM 634 O O . GLU A 1 82 ? 4.932 -11.836 -6.693 1.00 94.25 82 GLU A O 1
ATOM 639 N N . ALA A 1 83 ? 6.277 -10.117 -7.255 1.00 94.62 83 ALA A N 1
ATOM 640 C CA . ALA A 1 83 ? 7.516 -10.715 -6.755 1.00 94.62 83 ALA A CA 1
ATOM 641 C C . ALA A 1 83 ? 7.481 -10.958 -5.233 1.00 94.62 83 ALA A C 1
ATOM 643 O O . ALA A 1 83 ? 8.016 -11.962 -4.760 1.00 94.62 83 ALA A O 1
ATOM 644 N N . ASP A 1 84 ? 6.777 -10.100 -4.491 1.00 92.44 84 ASP A N 1
ATOM 645 C CA . ASP A 1 84 ? 6.520 -10.233 -3.052 1.00 92.44 84 ASP A CA 1
ATOM 646 C C . ASP A 1 84 ? 5.307 -11.142 -2.726 1.00 92.44 84 ASP A C 1
ATOM 648 O O . ASP A 1 84 ? 4.906 -11.278 -1.566 1.00 92.44 84 ASP A O 1
ATOM 652 N N . GLY A 1 85 ? 4.689 -11.780 -3.729 1.00 93.50 85 GLY A N 1
ATOM 653 C CA . GLY A 1 85 ? 3.510 -12.639 -3.560 1.00 93.50 85 GLY A CA 1
ATOM 654 C C . GLY A 1 85 ? 2.206 -11.875 -3.289 1.00 93.50 85 GLY A C 1
ATOM 655 O O . GLY A 1 85 ? 1.228 -12.449 -2.797 1.00 93.50 85 GLY A O 1
ATOM 656 N N . LEU A 1 86 ? 2.173 -10.576 -3.590 1.00 94.12 86 LEU A N 1
ATOM 657 C CA . LEU A 1 86 ? 1.025 -9.692 -3.422 1.00 94.12 86 LEU A CA 1
ATOM 658 C C . LEU A 1 86 ? 0.249 -9.589 -4.740 1.00 94.12 86 LEU A C 1
ATOM 660 O O . LEU A 1 86 ? 0.740 -9.081 -5.744 1.00 94.12 86 LEU A O 1
ATOM 664 N N . LEU A 1 87 ? -0.999 -10.057 -4.729 1.00 93.56 87 LEU A N 1
ATOM 665 C CA . LEU A 1 87 ? -1.857 -10.037 -5.912 1.00 93.56 87 LEU A CA 1
ATOM 666 C C . LEU A 1 87 ? -2.373 -8.621 -6.207 1.00 93.56 87 LEU A C 1
ATOM 668 O O . LEU A 1 87 ? -3.033 -8.025 -5.358 1.00 93.56 87 LEU A O 1
ATOM 672 N N . VAL A 1 88 ? -2.159 -8.137 -7.431 1.00 91.69 88 VAL A N 1
ATOM 673 C CA . VAL A 1 88 ? -2.659 -6.847 -7.936 1.00 91.69 88 VAL A CA 1
ATOM 674 C C . VAL A 1 88 ? -3.431 -7.076 -9.243 1.00 91.69 88 VAL A C 1
ATOM 676 O O . VAL A 1 88 ? -2.982 -7.853 -10.082 1.00 91.69 88 VAL A O 1
ATOM 679 N N . LEU A 1 89 ? -4.593 -6.426 -9.405 1.00 90.75 89 LEU A N 1
ATOM 680 C CA . LEU A 1 89 ? -5.450 -6.528 -10.607 1.00 90.75 89 LEU A CA 1
ATOM 681 C C . LEU A 1 89 ? -5.085 -5.516 -11.699 1.00 90.75 89 LEU A C 1
ATOM 683 O O . LEU A 1 89 ? -4.911 -4.320 -11.365 1.00 90.75 89 LEU A O 1
#

Nearest PDB structures (foldseek):
  8j07-assembly1_q  TM=4.127E-01  e=2.287E+00  Homo sapiens